Protein AF-A0A1E4CNC8-F1 (afdb_monomer_lite)

Secondary structure (DSSP, 8-state):
---------EEEEEEEEE-STT-EEEEEETTEEEEEEE--TTSEEEEEEEEE--S-TT--EEEEE---

Sequence (68 aa):
MISEVYDLLDFRASIVVDGEPGAAFALLGGREVVATGVLGDDGRATIEFSVALDVWLLTTYTAVYLAE

Structure (mmCIF, N/CA/C/O backbone):
data_AF-A0A1E4CNC8-F1
#
_entry.id   AF-A0A1E4CNC8-F1
#
loop_
_atom_site.group_PDB
_atom_site.id
_atom_site.type_symbol
_atom_site.label_atom_id
_atom_site.label_alt_id
_atom_site.label_comp_id
_atom_site.label_asym_id
_atom_site.label_entity_id
_atom_site.label_seq_id
_atom_site.pdbx_PDB_ins_code
_atom_site.Cartn_x
_atom_site.Cartn_y
_atom_site.Cartn_z
_atom_site.occupancy
_atom_site.B_iso_or_equiv
_atom_site.auth_seq_id
_atom_site.auth_comp_id
_atom_site.auth_asym_id
_atom_site.auth_atom_id
_atom_site.pdbx_PDB_model_num
ATOM 1 N N . MET A 1 1 ? 27.877 -8.424 -33.755 1.00 39.03 1 MET A N 1
ATOM 2 C CA . MET A 1 1 ? 26.565 -8.126 -33.154 1.00 39.03 1 MET A CA 1
ATOM 3 C C . MET A 1 1 ? 26.775 -8.071 -31.658 1.00 39.03 1 MET A C 1
ATOM 5 O O . MET A 1 1 ? 27.154 -9.087 -31.095 1.00 39.03 1 MET A O 1
ATOM 9 N N . ILE A 1 2 ? 26.659 -6.893 -31.052 1.00 38.06 2 ILE A N 1
ATOM 10 C CA . ILE A 1 2 ? 26.685 -6.744 -29.595 1.00 38.06 2 ILE A CA 1
ATOM 11 C C . ILE A 1 2 ? 25.216 -6.567 -29.220 1.00 38.06 2 ILE A C 1
ATOM 13 O O . ILE A 1 2 ? 24.628 -5.546 -29.563 1.00 38.06 2 ILE A O 1
ATOM 17 N N . SER A 1 3 ? 24.588 -7.596 -28.651 1.00 40.38 3 SER A N 1
ATOM 18 C CA . SER A 1 3 ? 23.317 -7.398 -27.957 1.00 40.38 3 SER A CA 1
ATOM 19 C C . SER A 1 3 ? 23.679 -6.854 -26.583 1.00 40.38 3 SER A C 1
ATOM 21 O O . SER A 1 3 ? 24.077 -7.616 -25.703 1.00 40.38 3 SER A O 1
ATOM 23 N N . GLU A 1 4 ? 23.631 -5.537 -26.418 1.00 46.97 4 GLU A N 1
ATOM 24 C CA . GLU A 1 4 ? 23.637 -4.955 -25.081 1.00 46.97 4 GLU A CA 1
ATOM 25 C C . GLU A 1 4 ? 22.313 -5.351 -24.425 1.00 46.97 4 GLU A C 1
ATOM 27 O O . GLU A 1 4 ? 21.248 -4.821 -24.736 1.00 46.97 4 GLU A O 1
ATOM 32 N N . VAL A 1 5 ? 22.375 -6.378 -23.579 1.00 47.25 5 VAL A N 1
ATOM 33 C CA . VAL A 1 5 ? 21.332 -6.640 -22.595 1.00 47.25 5 VAL A CA 1
ATOM 34 C C . VAL A 1 5 ? 21.472 -5.506 -21.594 1.00 47.25 5 VAL A C 1
ATOM 36 O O . VAL A 1 5 ? 22.413 -5.488 -20.805 1.00 47.25 5 VAL A O 1
ATOM 39 N N . TYR A 1 6 ? 20.598 -4.508 -21.687 1.00 46.78 6 TYR A N 1
ATOM 40 C CA . TYR A 1 6 ? 20.437 -3.559 -20.599 1.00 46.78 6 TYR A CA 1
ATOM 41 C C . TYR A 1 6 ? 19.942 -4.371 -19.403 1.00 46.78 6 TYR A C 1
ATOM 43 O O . TYR A 1 6 ? 18.827 -4.893 -19.440 1.00 46.78 6 TYR A O 1
ATOM 51 N N . ASP A 1 7 ? 20.785 -4.532 -18.381 1.00 51.28 7 ASP A N 1
ATOM 52 C CA . ASP A 1 7 ? 20.322 -4.987 -17.075 1.00 51.28 7 ASP A CA 1
ATOM 53 C C . ASP A 1 7 ? 19.225 -4.008 -16.659 1.00 51.28 7 ASP A C 1
ATOM 55 O O . ASP A 1 7 ? 19.485 -2.832 -16.385 1.00 51.28 7 ASP A O 1
ATOM 59 N N . LEU A 1 8 ? 17.978 -4.476 -16.694 1.00 52.09 8 LEU A N 1
ATOM 60 C CA . LEU A 1 8 ? 16.862 -3.774 -16.089 1.00 52.09 8 LEU A CA 1
ATOM 61 C C . LEU A 1 8 ? 17.234 -3.624 -14.616 1.00 52.09 8 LEU A C 1
ATOM 63 O O . LEU A 1 8 ? 17.189 -4.594 -13.863 1.00 52.09 8 LEU A O 1
ATOM 67 N N . LEU A 1 9 ? 17.678 -2.428 -14.226 1.00 56.62 9 LEU A N 1
ATOM 68 C CA . LEU A 1 9 ? 17.889 -2.078 -12.829 1.00 56.62 9 LEU A CA 1
ATOM 69 C C . LEU A 1 9 ? 16.583 -2.413 -12.096 1.00 56.62 9 LEU A C 1
ATOM 71 O O . LEU A 1 9 ? 15.553 -1.798 -12.382 1.00 56.62 9 LEU A O 1
ATOM 75 N N . ASP A 1 10 ? 16.613 -3.421 -11.215 1.00 60.62 10 ASP A N 1
ATOM 76 C CA . ASP A 1 10 ? 15.481 -3.775 -10.351 1.00 60.62 10 ASP A CA 1
ATOM 77 C C . ASP A 1 10 ? 15.244 -2.580 -9.428 1.00 60.62 10 ASP A C 1
ATOM 79 O O . ASP A 1 10 ? 15.948 -2.377 -8.435 1.00 60.62 10 ASP A O 1
ATOM 83 N N . PHE A 1 11 ? 14.312 -1.715 -9.821 1.00 63.16 11 PHE A N 1
ATOM 84 C CA . PHE A 1 11 ? 13.947 -0.560 -9.032 1.00 63.16 11 PHE A CA 1
ATOM 85 C C . PHE A 1 11 ? 12.904 -0.991 -8.024 1.00 63.16 11 PHE A C 1
ATOM 87 O O . PHE A 1 11 ? 11.781 -1.369 -8.365 1.00 63.16 11 PHE A O 1
ATOM 94 N N . ARG A 1 12 ? 13.302 -0.905 -6.761 1.00 68.56 12 ARG A N 1
ATOM 95 C CA . ARG A 1 12 ? 12.414 -1.103 -5.630 1.00 68.56 12 ARG A CA 1
ATOM 96 C C . ARG A 1 12 ? 12.089 0.247 -5.043 1.00 68.56 12 ARG A C 1
ATOM 98 O O . ARG A 1 12 ? 12.991 1.010 -4.700 1.00 68.56 12 ARG A O 1
ATOM 105 N N . ALA A 1 13 ? 10.807 0.514 -4.893 1.00 72.75 13 ALA A N 1
ATOM 106 C CA . ALA A 1 13 ? 10.345 1.664 -4.152 1.00 72.75 13 ALA A CA 1
ATOM 107 C C . ALA A 1 13 ? 9.202 1.270 -3.227 1.00 72.75 13 ALA A C 1
ATOM 109 O O . ALA A 1 13 ? 8.528 0.255 -3.405 1.00 72.75 13 ALA A O 1
ATOM 110 N N . SER A 1 14 ? 9.047 2.084 -2.192 1.00 78.81 14 SER A N 1
ATOM 111 C CA . SER A 1 14 ? 8.003 1.947 -1.199 1.00 78.81 14 SER A CA 1
ATOM 112 C C . SER A 1 14 ? 7.201 3.239 -1.133 1.00 78.81 14 SER A C 1
ATOM 114 O O . SER A 1 14 ? 7.752 4.341 -1.134 1.00 78.81 14 SER A O 1
ATOM 116 N N . ILE A 1 15 ? 5.881 3.097 -1.096 1.00 82.50 15 ILE A N 1
ATOM 117 C CA . ILE A 1 15 ? 4.950 4.179 -0.788 1.00 82.50 15 ILE A CA 1
ATOM 118 C C . ILE A 1 15 ? 4.425 3.922 0.609 1.00 82.50 15 ILE A C 1
ATOM 120 O O . ILE A 1 15 ? 3.962 2.829 0.929 1.00 82.50 15 ILE A O 1
ATOM 124 N N . VAL A 1 16 ? 4.495 4.958 1.428 1.00 87.50 16 VAL A N 1
ATOM 125 C CA . VAL A 1 16 ? 3.883 4.983 2.745 1.00 87.50 16 VAL A CA 1
ATOM 126 C C . VAL A 1 16 ? 2.617 5.817 2.658 1.00 87.50 16 VAL A C 1
ATOM 128 O O . VAL A 1 16 ? 2.648 6.940 2.154 1.00 87.50 16 VAL A O 1
ATOM 131 N N . VAL A 1 17 ? 1.526 5.270 3.180 1.00 88.88 17 VAL A N 1
ATOM 132 C CA . VAL A 1 17 ? 0.266 5.979 3.389 1.00 88.88 17 VAL A CA 1
ATOM 133 C C . VAL A 1 17 ? 0.055 6.119 4.895 1.00 88.88 17 VAL A C 1
ATOM 135 O O . VAL A 1 17 ? 0.095 5.117 5.605 1.00 88.88 17 VAL A O 1
ATOM 138 N N . ASP A 1 18 ? -0.144 7.351 5.363 1.00 91.62 18 ASP A N 1
ATOM 139 C CA . ASP A 1 18 ? -0.386 7.698 6.769 1.00 91.62 18 ASP A CA 1
ATOM 140 C C . ASP A 1 18 ? -1.734 8.421 6.901 1.00 91.62 18 ASP A C 1
ATOM 142 O O . ASP A 1 18 ? -1.970 9.413 6.199 1.00 91.62 18 ASP A O 1
ATOM 146 N N . GLY A 1 19 ? -2.591 7.959 7.813 1.00 91.00 19 GLY A N 1
ATOM 147 C CA . GLY A 1 19 ? -3.943 8.476 8.031 1.00 91.00 19 GLY A CA 1
ATOM 148 C C . GLY A 1 19 ? -4.611 7.912 9.284 1.00 91.00 19 GLY A C 1
ATOM 149 O O . GLY A 1 19 ? -3.944 7.430 10.198 1.00 91.00 19 GLY A O 1
ATOM 150 N N . GLU A 1 20 ? -5.941 7.996 9.348 1.00 93.62 20 GLU A N 1
ATOM 151 C CA . GLU A 1 20 ? -6.689 7.448 10.483 1.00 93.62 20 GLU A CA 1
ATOM 152 C C . GLU A 1 20 ? -6.657 5.907 10.481 1.00 93.62 20 GLU A C 1
ATOM 154 O O . GLU A 1 20 ? -6.848 5.295 9.424 1.00 93.62 20 GLU A O 1
ATOM 159 N N . PRO A 1 21 ? -6.443 5.257 11.643 1.00 96.62 21 PRO A N 1
ATOM 160 C CA . PRO A 1 21 ? -6.519 3.804 11.752 1.00 96.62 21 PRO A CA 1
ATOM 161 C C . PRO A 1 21 ? -7.839 3.253 11.208 1.00 96.62 21 PRO A C 1
ATOM 163 O O . PRO A 1 21 ? -8.913 3.763 11.526 1.00 96.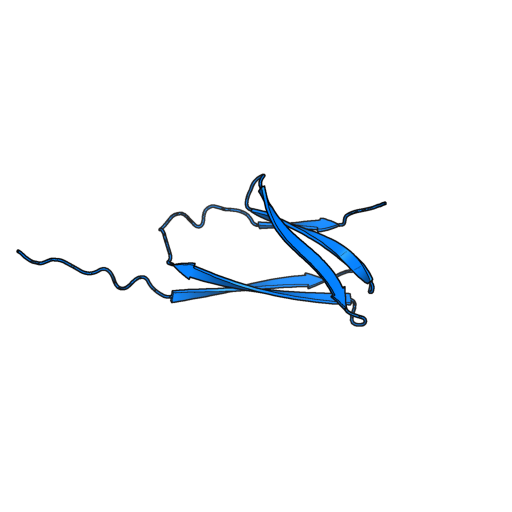62 21 PRO A O 1
ATOM 166 N N . GLY A 1 22 ? -7.762 2.210 10.382 1.00 93.19 22 GLY A N 1
ATOM 167 C CA . GLY A 1 22 ? -8.934 1.603 9.751 1.00 93.19 22 GLY A CA 1
ATOM 168 C C . GLY A 1 22 ? -9.503 2.370 8.552 1.00 93.19 22 GLY A C 1
ATOM 169 O O . GLY A 1 22 ? -10.465 1.896 7.948 1.00 93.19 22 GLY A O 1
ATOM 170 N N . ALA A 1 23 ? -8.928 3.511 8.157 1.00 94.06 23 ALA A N 1
ATOM 171 C CA . ALA A 1 23 ? -9.375 4.221 6.962 1.00 94.06 23 ALA A CA 1
ATOM 172 C C . ALA A 1 23 ? -9.023 3.446 5.683 1.00 94.06 2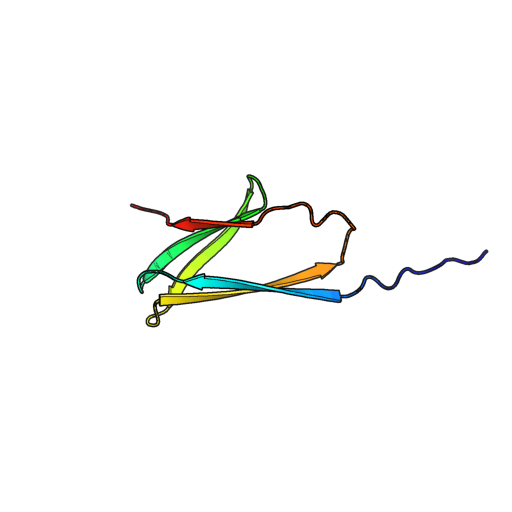3 ALA A C 1
ATOM 174 O O . ALA A 1 23 ? -7.919 2.912 5.532 1.00 94.06 23 ALA A O 1
ATOM 175 N N . ALA A 1 24 ? -9.956 3.418 4.732 1.00 93.50 24 ALA A N 1
ATOM 176 C CA . ALA A 1 24 ? -9.729 2.844 3.414 1.00 93.50 24 ALA A CA 1
ATOM 177 C C . ALA A 1 24 ? -8.973 3.825 2.504 1.00 93.50 24 ALA A C 1
ATOM 179 O O . ALA A 1 24 ? -9.251 5.028 2.478 1.00 93.50 24 ALA A O 1
ATOM 180 N N . PHE A 1 25 ? -8.047 3.298 1.705 1.00 88.69 25 PHE A N 1
ATOM 181 C CA . PHE A 1 25 ? -7.292 4.072 0.725 1.00 88.69 25 PHE A CA 1
ATOM 182 C C . PHE A 1 25 ? -7.280 3.396 -0.649 1.00 88.69 25 PHE A C 1
ATOM 184 O O . PHE A 1 25 ? -7.327 2.168 -0.775 1.00 88.69 25 PHE A O 1
ATOM 191 N N . ALA A 1 26 ? -7.140 4.219 -1.685 1.00 87.31 26 ALA A N 1
ATOM 192 C CA . ALA A 1 26 ? -6.775 3.795 -3.029 1.00 87.31 26 ALA A CA 1
ATOM 193 C C . ALA A 1 26 ? -5.506 4.533 -3.471 1.00 87.31 26 ALA A C 1
ATOM 195 O O . ALA A 1 26 ? -5.379 5.745 -3.295 1.00 87.31 26 ALA A O 1
ATOM 196 N N . LEU A 1 27 ? -4.562 3.799 -4.053 1.00 83.50 27 LEU A N 1
ATOM 197 C CA . LEU A 1 27 ? -3.388 4.362 -4.698 1.00 83.50 27 LEU A CA 1
ATOM 198 C C . LEU A 1 27 ? -3.674 4.527 -6.188 1.00 83.50 27 LEU A C 1
ATOM 200 O O . LEU A 1 27 ? -4.000 3.557 -6.874 1.00 83.50 27 LEU A O 1
ATOM 204 N N . LEU A 1 28 ? -3.521 5.751 -6.682 1.00 78.12 28 LEU A N 1
ATOM 205 C CA . LEU A 1 28 ? -3.678 6.082 -8.091 1.00 78.12 28 LEU A CA 1
ATOM 206 C C . LEU A 1 28 ? -2.311 6.224 -8.759 1.00 78.12 28 LEU A C 1
ATOM 208 O O . LEU A 1 28 ? -1.473 6.994 -8.289 1.00 78.12 28 LEU A O 1
ATOM 212 N N . GLY A 1 29 ? -2.106 5.514 -9.867 1.00 77.06 29 GLY A N 1
ATOM 213 C CA . GLY A 1 29 ? -1.025 5.751 -10.822 1.00 77.06 29 GLY A CA 1
ATOM 214 C C . GLY A 1 29 ? -1.576 6.554 -11.995 1.00 77.06 29 GLY A C 1
ATOM 215 O O . GLY A 1 29 ? -2.238 6.011 -12.880 1.00 77.06 29 GLY A O 1
ATOM 216 N N . GLY A 1 30 ? -1.383 7.874 -11.990 1.00 76.00 30 GLY A N 1
ATOM 217 C CA . GLY A 1 30 ? -2.089 8.750 -12.927 1.00 76.00 30 GLY A CA 1
ATOM 218 C C . GLY A 1 30 ? -3.609 8.725 -12.701 1.00 76.00 30 GLY A C 1
ATOM 219 O O . GLY A 1 30 ? -4.100 9.337 -11.758 1.00 76.00 30 GLY A O 1
ATOM 220 N N . ARG A 1 31 ? -4.364 8.058 -13.586 1.00 78.62 31 ARG A N 1
ATOM 221 C CA . ARG A 1 31 ? -5.839 7.937 -13.505 1.00 78.62 31 ARG A CA 1
ATOM 222 C C . ARG A 1 31 ? -6.332 6.533 -13.151 1.00 78.62 31 ARG A C 1
ATOM 224 O O . ARG A 1 31 ? -7.536 6.339 -13.024 1.00 78.62 31 ARG A O 1
ATOM 231 N N . GLU A 1 32 ? -5.430 5.570 -13.032 1.00 78.06 32 GLU A N 1
ATOM 232 C CA . GLU A 1 32 ? -5.767 4.176 -12.761 1.00 78.06 32 GLU A CA 1
ATOM 233 C C . GLU A 1 32 ? -5.558 3.853 -11.282 1.00 78.06 32 GLU A C 1
ATOM 235 O O . GLU A 1 32 ? -4.586 4.306 -10.675 1.00 78.06 32 GLU A O 1
ATOM 240 N N . VAL A 1 33 ? -6.466 3.064 -10.703 1.00 80.88 33 VAL A N 1
ATOM 241 C CA . VAL A 1 33 ? -6.283 2.501 -9.361 1.00 80.88 33 VAL A CA 1
ATOM 242 C C . VAL A 1 33 ? -5.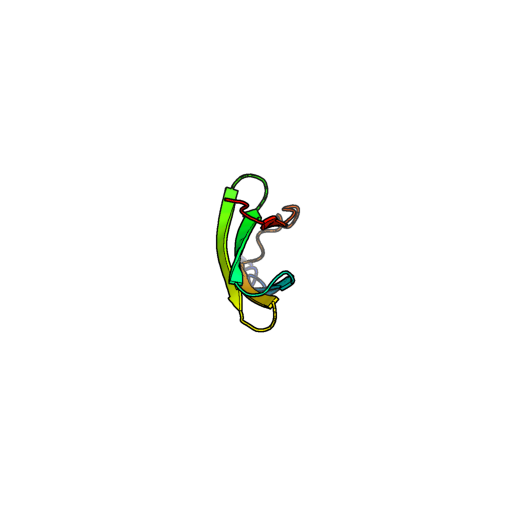296 1.347 -9.463 1.00 80.88 33 VAL A C 1
ATOM 244 O O . VAL A 1 33 ? -5.607 0.317 -10.052 1.00 80.88 33 VAL A O 1
ATOM 247 N N . VAL A 1 34 ? -4.117 1.520 -8.871 1.00 81.44 34 VAL A N 1
ATOM 248 C CA . VAL A 1 34 ? -3.039 0.521 -8.904 1.00 81.44 34 VAL A CA 1
ATOM 249 C C . VAL A 1 34 ? -2.996 -0.344 -7.646 1.00 81.44 34 VAL A C 1
ATOM 251 O O . VAL A 1 34 ? -2.481 -1.457 -7.685 1.00 81.44 34 VAL A O 1
ATOM 254 N N . ALA A 1 35 ? -3.544 0.142 -6.530 1.00 82.81 35 ALA A N 1
ATOM 255 C CA . ALA A 1 35 ? -3.698 -0.627 -5.298 1.00 82.81 35 ALA A CA 1
ATOM 256 C C . ALA A 1 35 ? -4.838 -0.067 -4.440 1.00 82.81 35 ALA A C 1
ATOM 258 O O . ALA A 1 35 ? -5.163 1.117 -4.514 1.00 82.81 35 ALA A O 1
ATOM 259 N N . THR A 1 36 ? -5.407 -0.906 -3.582 1.00 87.88 36 THR A N 1
ATOM 260 C CA . THR A 1 36 ? -6.380 -0.515 -2.554 1.00 87.88 36 THR A CA 1
ATOM 261 C C . THR A 1 36 ? -6.032 -1.199 -1.245 1.00 87.88 36 THR A C 1
ATOM 263 O O . THR A 1 36 ? -5.509 -2.314 -1.259 1.00 87.88 36 THR A O 1
ATOM 266 N N . GLY A 1 37 ? -6.367 -0.580 -0.121 1.00 90.12 37 GLY A N 1
ATOM 267 C CA . GLY A 1 37 ? -6.155 -1.191 1.183 1.00 90.12 37 GLY A CA 1
ATOM 268 C C . GLY A 1 37 ? -6.856 -0.450 2.307 1.00 90.12 37 GLY A C 1
ATOM 269 O O . GLY A 1 37 ? -7.605 0.499 2.084 1.00 90.12 37 GLY A O 1
ATOM 270 N N . VAL A 1 38 ? -6.596 -0.917 3.522 1.00 92.94 38 VAL A N 1
ATOM 271 C CA . VAL A 1 38 ? -7.062 -0.315 4.770 1.00 92.94 38 VAL A CA 1
ATOM 272 C C . VAL A 1 38 ? -5.833 -0.046 5.630 1.00 92.94 38 VAL A C 1
ATOM 274 O O . VAL A 1 38 ? -4.922 -0.876 5.669 1.00 92.94 38 VAL A O 1
ATOM 277 N N . LEU A 1 39 ? -5.781 1.121 6.267 1.00 93.19 39 LEU A N 1
ATOM 278 C CA . LEU A 1 39 ? -4.695 1.474 7.177 1.00 93.19 39 LEU A CA 1
ATOM 279 C C . LEU A 1 39 ? -4.740 0.603 8.434 1.00 93.19 39 LEU A C 1
ATOM 281 O O . LEU A 1 39 ? -5.818 0.341 8.972 1.00 93.19 39 LEU A O 1
ATOM 285 N N . GLY A 1 40 ? -3.565 0.168 8.894 1.00 91.62 40 GLY A N 1
ATOM 286 C CA . GLY A 1 40 ? -3.436 -0.614 10.119 1.00 91.62 40 GLY A CA 1
ATOM 287 C C . GLY A 1 40 ? -3.853 0.165 11.366 1.00 91.62 40 GLY A C 1
ATOM 288 O O . GLY A 1 40 ? -4.137 1.362 11.315 1.00 91.62 40 GLY A O 1
ATOM 289 N N . ASP A 1 41 ? -3.847 -0.514 12.514 1.00 95.00 41 ASP A N 1
ATOM 290 C CA . ASP A 1 41 ? -4.182 0.091 13.814 1.00 95.00 41 ASP A CA 1
ATOM 291 C C . ASP A 1 41 ? -3.227 1.236 14.209 1.00 95.00 41 ASP A C 1
ATOM 293 O O . ASP A 1 41 ? -3.558 2.079 15.041 1.00 95.00 41 ASP A O 1
ATOM 297 N N . ASP A 1 42 ? -2.040 1.282 13.601 1.00 95.31 42 ASP A N 1
ATOM 298 C CA . ASP A 1 42 ? -1.049 2.350 13.731 1.00 95.31 42 ASP A CA 1
ATOM 299 C C . ASP A 1 42 ? -1.294 3.538 12.781 1.00 95.31 42 ASP A C 1
ATOM 301 O O . ASP A 1 42 ? -0.528 4.501 12.794 1.00 95.31 42 ASP A O 1
ATOM 305 N N . GLY A 1 43 ? -2.355 3.488 11.970 1.00 94.69 43 GLY A N 1
ATOM 306 C CA . GLY A 1 43 ? -2.688 4.516 10.986 1.00 94.69 43 GLY A CA 1
ATOM 307 C C . GLY A 1 43 ? -1.795 4.487 9.747 1.00 94.69 43 GLY A C 1
ATOM 308 O O . GLY A 1 43 ? -1.732 5.482 9.026 1.00 94.69 43 GLY A O 1
ATOM 309 N N . ARG A 1 44 ? -1.091 3.376 9.485 1.00 93.44 44 ARG A N 1
ATOM 310 C CA . ARG A 1 44 ? -0.099 3.295 8.410 1.00 93.44 44 ARG A CA 1
ATOM 311 C C . ARG A 1 44 ? -0.330 2.102 7.489 1.00 93.44 44 ARG A C 1
ATOM 313 O O . ARG A 1 44 ? -0.799 1.039 7.891 1.00 93.44 44 ARG A O 1
ATOM 320 N N . ALA A 1 45 ? 0.040 2.273 6.226 1.00 89.62 45 ALA A N 1
ATOM 321 C CA . ALA A 1 45 ? 0.217 1.188 5.270 1.00 89.62 45 ALA A CA 1
ATOM 322 C C . ALA A 1 45 ? 1.499 1.413 4.462 1.00 89.62 45 ALA A C 1
ATOM 324 O O . ALA A 1 45 ? 1.809 2.537 4.066 1.00 89.62 45 ALA A O 1
ATOM 325 N N . THR A 1 46 ? 2.242 0.335 4.207 1.00 88.69 46 THR A N 1
ATOM 326 C CA . THR A 1 46 ? 3.419 0.354 3.329 1.00 88.69 46 THR A CA 1
ATOM 327 C C . THR A 1 46 ? 3.133 -0.500 2.107 1.00 88.69 46 THR A C 1
ATOM 329 O O . THR A 1 46 ? 2.754 -1.662 2.232 1.00 88.69 46 THR A O 1
ATOM 332 N N . ILE A 1 47 ? 3.316 0.082 0.927 1.00 83.25 47 ILE A N 1
ATOM 333 C CA . ILE A 1 47 ? 3.125 -0.575 -0.361 1.00 83.25 47 ILE A CA 1
ATOM 334 C C . ILE A 1 47 ? 4.494 -0.670 -1.017 1.00 83.25 47 ILE A C 1
ATOM 336 O O . ILE A 1 47 ? 5.110 0.352 -1.315 1.00 83.25 47 ILE A O 1
ATOM 340 N N . GLU A 1 48 ? 4.968 -1.891 -1.234 1.00 81.50 48 GLU A N 1
ATOM 341 C CA . GLU A 1 48 ? 6.230 -2.156 -1.920 1.00 81.50 48 GLU A CA 1
ATOM 342 C C . GLU A 1 48 ? 5.969 -2.486 -3.388 1.00 81.50 48 GLU A C 1
ATOM 344 O O . GLU A 1 48 ? 5.088 -3.282 -3.713 1.00 81.50 48 GLU A O 1
ATOM 349 N N . PHE A 1 49 ? 6.749 -1.886 -4.282 1.00 73.00 49 PHE A N 1
ATOM 350 C CA . PHE A 1 49 ? 6.704 -2.174 -5.709 1.00 73.00 49 PHE A CA 1
ATOM 351 C C . PHE A 1 49 ? 8.114 -2.416 -6.237 1.00 73.00 49 PHE A C 1
ATOM 353 O O . PHE A 1 49 ? 9.043 -1.644 -5.996 1.00 73.00 49 PHE A O 1
ATOM 360 N N . SER A 1 50 ? 8.245 -3.517 -6.972 1.00 64.25 50 SER A N 1
ATOM 361 C CA . SER A 1 50 ? 9.346 -3.773 -7.894 1.00 64.25 50 SER A CA 1
ATOM 362 C C . SER A 1 50 ? 8.794 -3.487 -9.281 1.00 64.25 50 SER A C 1
ATOM 364 O O . SER A 1 50 ? 7.817 -4.104 -9.707 1.00 64.25 50 SER A O 1
ATOM 366 N N . VAL A 1 51 ? 9.370 -2.498 -9.954 1.00 59.19 51 VAL A N 1
ATOM 367 C CA . VAL A 1 51 ? 9.076 -2.241 -11.362 1.00 59.19 51 VAL A CA 1
ATOM 368 C C . VAL A 1 51 ? 10.403 -2.299 -12.091 1.00 59.19 51 VAL A C 1
ATOM 370 O O . VAL A 1 51 ? 11.362 -1.636 -11.695 1.00 59.19 51 VAL A O 1
ATOM 373 N N . ALA A 1 52 ? 10.468 -3.088 -13.161 1.00 51.88 52 ALA A N 1
ATOM 374 C CA . ALA A 1 52 ? 11.536 -2.928 -14.132 1.00 51.88 52 ALA A CA 1
ATOM 375 C C . ALA A 1 52 ? 11.494 -1.463 -14.596 1.00 51.88 52 ALA A C 1
ATOM 377 O O . ALA A 1 52 ? 10.435 -0.996 -15.018 1.00 51.88 52 ALA A O 1
ATOM 378 N N . LEU A 1 53 ? 12.599 -0.729 -14.430 1.00 46.91 53 LEU A N 1
ATOM 379 C CA . LEU A 1 53 ? 12.740 0.665 -14.854 1.00 46.91 53 LEU A CA 1
ATOM 380 C C . LEU A 1 53 ? 12.594 0.751 -16.382 1.00 46.91 53 LEU A C 1
ATOM 382 O O . LEU A 1 53 ? 13.576 0.860 -17.110 1.00 46.91 53 LEU A O 1
ATOM 386 N N . ASP A 1 54 ? 11.364 0.730 -16.888 1.00 47.12 54 ASP A N 1
ATOM 387 C CA . ASP A 1 54 ? 11.083 1.452 -18.115 1.00 47.12 54 ASP A CA 1
ATOM 388 C C . ASP A 1 54 ? 11.236 2.931 -17.764 1.00 47.12 54 ASP A C 1
ATOM 390 O O . ASP A 1 54 ? 10.728 3.404 -16.746 1.00 47.12 54 ASP A O 1
ATOM 394 N N . VAL A 1 55 ? 11.988 3.658 -18.586 1.00 43.25 55 VAL A N 1
ATOM 395 C CA . VAL A 1 55 ? 12.478 5.043 -18.409 1.00 43.25 55 VAL A CA 1
ATOM 396 C C . VAL A 1 55 ? 11.345 6.103 -18.291 1.00 43.25 55 VAL A C 1
ATOM 398 O O . VAL A 1 55 ? 11.561 7.305 -18.407 1.00 43.25 55 VAL A O 1
ATOM 401 N N . TRP A 1 56 ? 10.120 5.683 -17.978 1.00 42.66 56 TRP A N 1
ATOM 402 C CA . TRP A 1 56 ? 8.891 6.465 -17.871 1.00 42.66 56 TRP A CA 1
ATOM 403 C C . TRP A 1 56 ? 8.396 6.676 -16.429 1.00 42.66 56 TRP A C 1
ATOM 405 O O . TRP A 1 56 ? 7.194 6.812 -16.205 1.00 42.66 56 TRP A O 1
ATOM 415 N N . LEU A 1 57 ? 9.279 6.793 -15.431 1.00 51.31 57 LEU A N 1
ATOM 416 C CA . LEU A 1 57 ? 8.899 7.352 -14.119 1.00 51.31 57 LEU A CA 1
ATOM 417 C C . LEU A 1 57 ? 8.702 8.882 -14.209 1.00 51.31 57 LEU A C 1
ATOM 419 O O . LEU A 1 57 ? 9.395 9.671 -13.576 1.00 51.31 57 LEU A O 1
ATOM 423 N N . LEU A 1 58 ? 7.729 9.295 -15.023 1.00 51.97 58 LEU A N 1
ATOM 424 C CA . LEU A 1 58 ? 7.020 10.577 -14.939 1.00 51.97 58 LEU A CA 1
ATOM 425 C C . LEU A 1 58 ? 5.637 10.397 -14.282 1.00 51.97 58 LEU A C 1
ATOM 427 O O . LEU A 1 58 ? 4.872 11.354 -14.175 1.00 51.97 58 LEU A O 1
ATOM 431 N N . THR A 1 59 ? 5.293 9.180 -13.852 1.00 55.22 59 THR A N 1
ATOM 432 C CA . THR A 1 59 ? 3.994 8.886 -13.244 1.00 55.22 59 THR A CA 1
ATOM 433 C C . THR A 1 59 ? 3.973 9.351 -11.793 1.00 55.22 59 THR A C 1
ATOM 435 O O . THR A 1 59 ? 4.643 8.792 -10.927 1.00 55.22 59 THR A O 1
ATOM 438 N N . THR A 1 60 ? 3.184 10.387 -11.518 1.00 62.09 60 THR A N 1
ATOM 439 C CA . THR A 1 60 ? 2.846 10.793 -10.153 1.00 62.09 60 THR A CA 1
ATOM 440 C C . THR A 1 60 ? 1.903 9.761 -9.534 1.00 62.09 60 THR A C 1
ATOM 442 O O . THR A 1 60 ? 0.855 9.457 -10.108 1.00 62.09 60 THR A O 1
ATOM 445 N N . TYR A 1 61 ? 2.266 9.251 -8.357 1.00 61.56 61 TYR A N 1
ATOM 446 C CA . TYR A 1 61 ? 1.379 8.439 -7.529 1.00 61.56 61 TYR A CA 1
ATOM 447 C C . TYR A 1 61 ? 0.669 9.323 -6.506 1.00 61.56 61 TYR A C 1
ATOM 449 O O . TYR A 1 61 ? 1.276 10.218 -5.918 1.00 61.56 61 TYR A O 1
ATOM 457 N N . THR A 1 62 ? -0.624 9.099 -6.293 1.00 70.06 62 THR A N 1
ATOM 458 C CA . THR A 1 62 ? -1.412 9.839 -5.299 1.00 70.06 62 THR A CA 1
ATOM 459 C C . THR A 1 62 ?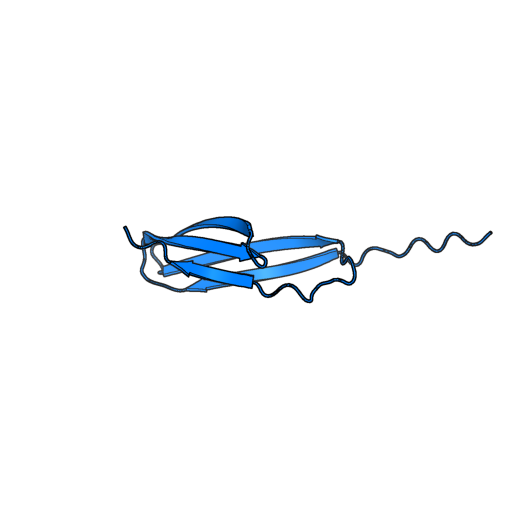 -2.271 8.866 -4.510 1.00 70.06 62 THR A C 1
ATOM 461 O O . THR A 1 62 ? -3.059 8.121 -5.089 1.00 70.06 62 THR A O 1
ATOM 464 N N . ALA A 1 63 ? -2.106 8.864 -3.188 1.00 66.69 63 ALA A N 1
ATOM 465 C CA . ALA A 1 63 ? -3.013 8.168 -2.290 1.00 66.69 63 ALA A CA 1
ATOM 466 C C . ALA A 1 63 ? -4.253 9.041 -2.067 1.00 66.69 63 ALA A C 1
ATOM 468 O O . ALA A 1 63 ? -4.132 10.222 -1.736 1.00 66.69 63 ALA A O 1
ATOM 469 N N . VAL A 1 64 ? -5.436 8.465 -2.262 1.00 72.62 64 VAL A N 1
ATOM 470 C CA . VAL A 1 64 ? -6.718 9.114 -1.981 1.00 72.62 64 VAL A CA 1
ATOM 471 C C . 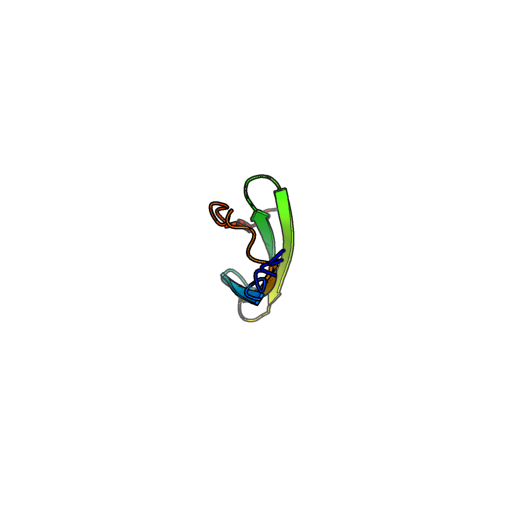VAL A 1 64 ? -7.489 8.297 -0.952 1.00 72.62 64 VAL A C 1
ATOM 473 O O . VAL A 1 64 ? -7.534 7.067 -1.021 1.00 72.62 64 VAL A O 1
ATOM 476 N N . TYR A 1 65 ? -8.089 8.994 0.007 1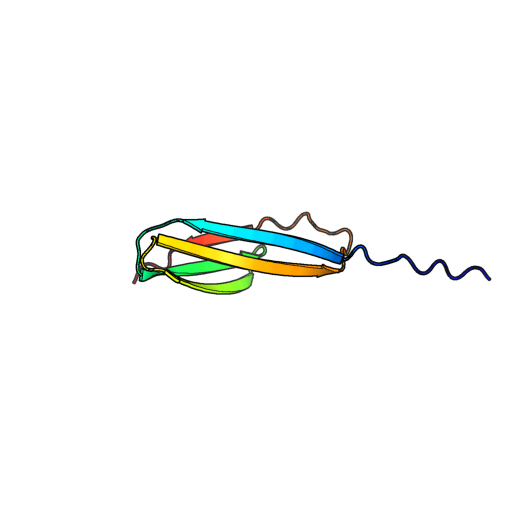.00 73.38 65 TYR A N 1
ATOM 477 C CA . TYR A 1 65 ? -8.971 8.393 1.000 1.00 73.38 65 TYR A CA 1
ATOM 478 C C . TYR A 1 65 ? -10.354 8.178 0.399 1.00 73.38 65 TYR A C 1
ATOM 480 O O . TYR A 1 65 ? -10.916 9.088 -0.217 1.00 73.38 65 TYR A O 1
ATOM 488 N N . LEU A 1 66 ? -10.890 6.972 0.570 1.00 66.56 66 LEU A N 1
ATOM 489 C CA . LEU A 1 66 ? -12.251 6.652 0.163 1.00 66.56 66 LEU A CA 1
ATOM 490 C C . LEU A 1 66 ? -13.170 7.008 1.335 1.00 66.56 66 LEU A C 1
ATOM 492 O O . LEU A 1 66 ? -13.207 6.288 2.329 1.00 66.56 66 LEU A O 1
ATOM 496 N N . ALA A 1 67 ? -13.848 8.151 1.244 1.00 56.50 67 ALA A N 1
ATOM 497 C CA . ALA A 1 67 ? -14.944 8.470 2.152 1.00 56.50 67 ALA A CA 1
ATOM 498 C C . ALA A 1 67 ? -16.187 7.679 1.718 1.00 56.50 67 ALA A C 1
ATOM 500 O O . ALA A 1 67 ? -16.473 7.617 0.519 1.00 56.50 67 ALA A O 1
ATOM 501 N N . GLU A 1 68 ? -16.879 7.068 2.681 1.00 55.56 68 GLU A N 1
ATOM 502 C CA . GLU A 1 68 ? -18.209 6.477 2.469 1.00 55.56 68 GLU A CA 1
ATOM 503 C C . GLU A 1 68 ? -19.252 7.533 2.072 1.00 55.56 68 GLU A C 1
ATOM 505 O O . GLU A 1 68 ? -19.199 8.668 2.607 1.00 55.56 68 GLU A O 1
#

Foldseek 3Di:
DDPPPPPQPFDKDKDKQAAAAQWKKFKDFANDGPDIDGAHNRRMDIDMDGDRPPVPVPTDIDIDTDDD

pLDDT: mean 72.3, std 17.8, range [38.06, 96.62]

Radius of gyration: 15.84 Å; chains: 1; bounding box: 45×19×47 Å